Protein AF-A0A4U7BGP9-F1 (afdb_monomer)

Secondary structure (DSSP, 8-state):
--------GGGGSHHHHHHHHHHHHHHHHHHHHHHH-S-HHHHHHHHHHHHHHHHHHHHHHHTTT--

Foldseek 3Di:
DDDQDADACLCVDPVSVVVVVVLVVLLVVLVCCLPDPPDPVSNVVSVVVNVVSVVVSVVRRVNVVDD

Radius of gyration: 13.4 Å; Cα contacts (8 Å, |Δi|>4): 44; chains: 1; bounding box: 41×20×34 Å

pLDDT: mean 86.93, std 14.62, range [42.62, 98.06]

Solvent-accessible surface area (backbone atoms only — not comparable to full-atom values): 3852 Å² total; per-residue (Å²): 130,91,79,87,83,82,65,38,76,46,65,79,37,79,64,35,40,51,50,54,49,48,52,54,52,52,43,52,51,24,52,50,38,45,73,68,52,87,51,62,70,58,19,51,54,21,48,55,50,40,56,54,49,52,51,53,54,47,54,50,37,48,68,67,70,67,124

Sequence (67 aa):
MLNIEIKSDLMNTKGGKKLINFIKERYKECFYIAKNDKDESKRLKALDTMAFLDILILEIKDENNGK

Organism: NCBI:txid2510189

Nearest PDB structures (foldseek):
  5n5e-assembly1_e  TM=5.633E-01  e=8.433E+00  Pyrococcus furiosus COM1
  7y6c-assembly2_D  TM=4.732E-01  e=4.789E+00  Edwardsiella pisci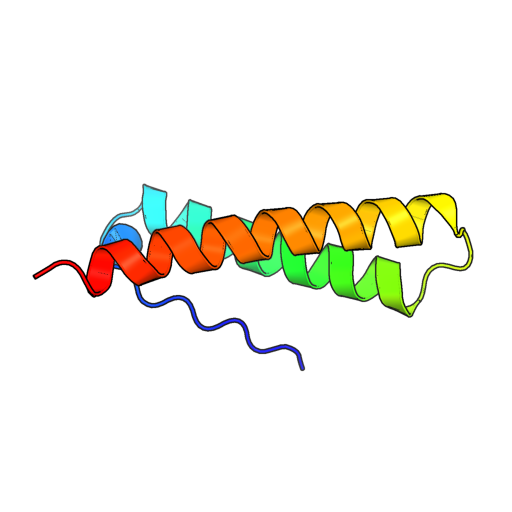cida

Structure (mmCIF, N/CA/C/O backbone):
data_AF-A0A4U7BGP9-F1
#
_entry.id   AF-A0A4U7BGP9-F1
#
loop_
_atom_site.group_PDB
_atom_site.id
_atom_site.type_symbol
_atom_site.label_atom_id
_atom_site.label_alt_id
_atom_site.label_comp_id
_atom_site.label_asym_id
_atom_site.label_entity_id
_atom_site.label_seq_id
_atom_site.pdbx_PDB_ins_code
_atom_site.Cartn_x
_atom_site.Cartn_y
_atom_site.Cartn_z
_atom_site.occupancy
_atom_site.B_iso_or_equiv
_atom_site.auth_seq_id
_atom_site.auth_comp_id
_atom_site.auth_asym_id
_atom_site.auth_atom_id
_atom_site.pdbx_PDB_model_num
ATOM 1 N N . MET A 1 1 ? 3.535 16.061 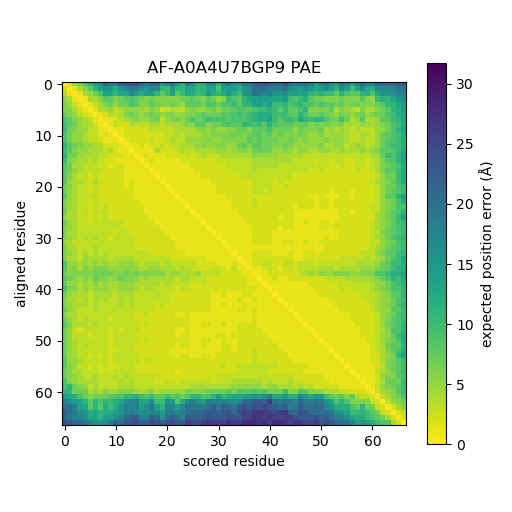-1.849 1.00 49.25 1 MET A N 1
ATOM 2 C CA . MET A 1 1 ? 3.674 14.887 -0.960 1.00 49.25 1 MET A CA 1
ATOM 3 C C . MET A 1 1 ? 2.359 14.127 -1.037 1.00 49.25 1 MET A C 1
ATOM 5 O O . MET A 1 1 ? 1.327 14.770 -0.908 1.00 49.25 1 MET A O 1
ATOM 9 N N . LEU A 1 2 ? 2.374 12.837 -1.380 1.00 56.12 2 LEU A N 1
ATOM 10 C CA . LEU A 1 2 ? 1.147 12.058 -1.589 1.00 56.12 2 LEU A CA 1
ATOM 11 C C . LEU A 1 2 ? 0.493 11.821 -0.219 1.00 56.12 2 LEU A C 1
ATOM 13 O O . LEU A 1 2 ? 1.115 11.219 0.656 1.00 56.12 2 LEU A O 1
ATOM 17 N N . ASN A 1 3 ? -0.691 12.395 0.002 1.00 59.19 3 ASN A N 1
ATOM 18 C CA . ASN A 1 3 ? -1.336 12.402 1.312 1.00 59.19 3 ASN A CA 1
ATOM 19 C C . ASN A 1 3 ? -2.482 11.387 1.320 1.00 59.19 3 ASN A C 1
ATOM 21 O O . ASN A 1 3 ? -3.572 11.661 0.826 1.00 59.19 3 ASN A O 1
ATOM 25 N N . ILE A 1 4 ? -2.210 10.189 1.838 1.00 72.44 4 ILE A N 1
ATOM 26 C CA . ILE A 1 4 ? -3.197 9.111 1.932 1.00 72.44 4 ILE A CA 1
ATOM 27 C C . ILE A 1 4 ? -3.953 9.281 3.245 1.00 72.44 4 ILE A C 1
ATOM 29 O O . ILE A 1 4 ? -3.448 8.959 4.326 1.00 72.44 4 ILE A O 1
ATOM 33 N N . GLU A 1 5 ? -5.166 9.811 3.159 1.00 73.94 5 GLU A N 1
ATOM 34 C CA . GLU A 1 5 ? -6.064 9.927 4.301 1.00 73.94 5 GLU A CA 1
ATOM 35 C C . GLU A 1 5 ? -6.939 8.668 4.385 1.00 73.94 5 GLU A C 1
ATOM 37 O O . GLU A 1 5 ? -7.682 8.365 3.452 1.00 73.94 5 GLU A O 1
ATOM 42 N N . ILE A 1 6 ? -6.826 7.922 5.490 1.00 78.00 6 ILE A N 1
ATOM 43 C CA . ILE A 1 6 ? -7.646 6.743 5.809 1.00 78.00 6 ILE A CA 1
ATOM 44 C C . ILE A 1 6 ? -8.385 7.066 7.107 1.00 78.00 6 ILE A C 1
ATOM 46 O O . ILE A 1 6 ? -7.747 7.208 8.153 1.00 78.00 6 ILE A O 1
ATOM 50 N N . LYS A 1 7 ? -9.707 7.231 7.018 1.00 76.69 7 LYS A N 1
ATOM 51 C CA . LYS A 1 7 ? -10.611 7.410 8.160 1.00 76.69 7 LYS A CA 1
ATOM 52 C C . LYS A 1 7 ? -11.358 6.095 8.332 1.00 76.69 7 LYS A C 1
ATOM 54 O O . LYS A 1 7 ? -12.071 5.705 7.420 1.00 76.69 7 LYS A O 1
ATOM 59 N N . SER A 1 8 ? -11.120 5.414 9.446 1.00 80.62 8 SER A N 1
ATOM 60 C CA . SER A 1 8 ? -11.701 4.107 9.761 1.00 80.62 8 SER A CA 1
ATOM 61 C C . SER A 1 8 ? -11.715 3.918 11.272 1.00 80.62 8 SER A C 1
ATOM 63 O O . SER A 1 8 ? -10.771 4.353 11.944 1.00 80.62 8 SER A O 1
ATOM 65 N N . ASP A 1 9 ? -12.727 3.235 11.801 1.00 82.12 9 ASP A N 1
ATOM 66 C CA . ASP A 1 9 ? -12.778 2.822 13.208 1.00 82.12 9 ASP A CA 1
ATOM 67 C C . ASP A 1 9 ? -11.609 1.915 13.614 1.00 82.12 9 ASP A C 1
ATOM 69 O O . ASP A 1 9 ? -11.238 1.853 14.790 1.00 82.12 9 ASP A O 1
ATOM 73 N N . LEU A 1 10 ? -10.913 1.306 12.647 1.00 84.62 10 LEU A N 1
ATOM 74 C CA . LEU A 1 10 ? -9.640 0.619 12.875 1.00 84.62 10 LEU A CA 1
ATOM 75 C C . LEU A 1 10 ? -8.592 1.531 13.529 1.00 84.62 10 LEU A C 1
ATOM 77 O O . LEU A 1 10 ? -7.763 1.052 14.310 1.00 84.62 10 LEU A O 1
ATOM 81 N N . MET A 1 11 ? -8.655 2.847 13.294 1.00 84.06 11 MET A N 1
ATOM 82 C CA . MET A 1 11 ? -7.799 3.827 13.969 1.00 84.06 11 MET A CA 1
ATOM 83 C C . MET A 1 11 ? -8.033 3.892 15.480 1.00 84.06 11 MET A C 1
ATOM 85 O O . MET A 1 11 ? -7.182 4.430 16.183 1.00 84.06 11 MET A O 1
ATOM 89 N N . ASN A 1 12 ? -9.116 3.325 16.009 1.00 88.00 12 ASN A N 1
ATOM 90 C CA . ASN A 1 12 ? -9.382 3.274 17.447 1.00 88.00 12 ASN A CA 1
ATOM 91 C C . ASN A 1 12 ? -8.690 2.086 18.134 1.00 88.00 12 ASN A C 1
ATOM 93 O O . ASN A 1 12 ? -8.545 2.075 19.355 1.00 88.00 12 ASN A O 1
ATOM 97 N N . THR A 1 13 ? -8.173 1.115 17.372 1.00 91.00 13 THR A N 1
ATOM 98 C CA . THR A 1 13 ? -7.493 -0.067 17.921 1.00 91.00 13 THR A CA 1
ATOM 99 C C . THR A 1 13 ? -5.975 -0.000 17.729 1.00 91.00 13 THR A C 1
ATOM 101 O O . THR A 1 13 ? -5.458 0.564 16.763 1.00 91.00 13 THR A O 1
ATOM 104 N N . LYS A 1 14 ? -5.207 -0.617 18.640 1.00 92.56 14 LYS A N 1
ATOM 105 C CA . LYS A 1 14 ? -3.736 -0.700 18.518 1.00 92.56 14 LYS A CA 1
ATOM 106 C C . LYS A 1 14 ? -3.307 -1.457 17.253 1.00 92.56 14 LYS A C 1
ATOM 108 O O . LYS A 1 14 ? -2.313 -1.084 16.634 1.00 92.56 14 LYS A O 1
ATOM 113 N N . GLY A 1 15 ? -4.035 -2.517 16.895 1.00 92.19 15 GLY A N 1
ATOM 114 C CA . GLY A 1 15 ? -3.782 -3.318 15.694 1.00 92.19 15 GLY A CA 1
ATOM 115 C C . GLY A 1 15 ? -4.098 -2.552 14.411 1.00 92.19 15 GLY A C 1
ATOM 116 O O . GLY A 1 15 ? -3.240 -2.456 13.536 1.00 92.19 15 GLY A O 1
ATOM 117 N N . GLY A 1 16 ? -5.270 -1.920 14.337 1.00 91.19 16 GLY A N 1
ATOM 118 C CA . GLY A 1 16 ? -5.686 -1.149 13.167 1.00 91.19 16 GLY A CA 1
ATOM 119 C C . GLY A 1 16 ? -4.798 0.069 12.897 1.00 91.19 16 GLY A C 1
ATOM 120 O O . GLY A 1 16 ? -4.401 0.287 11.756 1.00 91.19 16 GLY A O 1
ATOM 121 N N . LYS A 1 17 ? -4.335 0.781 13.938 1.00 92.25 17 LYS A N 1
ATOM 122 C CA . LYS A 1 17 ? -3.302 1.829 13.786 1.00 92.25 17 LYS A CA 1
ATOM 123 C C . LYS A 1 17 ? -2.018 1.302 13.133 1.00 92.25 17 LYS A C 1
ATOM 125 O O . LYS A 1 17 ? -1.448 1.971 12.273 1.00 92.25 17 LYS A O 1
ATOM 130 N N . LYS A 1 18 ? -1.547 0.112 13.533 1.00 94.75 18 LYS A N 1
ATOM 131 C CA . LYS A 1 18 ? -0.352 -0.511 12.934 1.00 94.75 18 LYS A CA 1
ATOM 132 C C . LYS A 1 18 ? -0.584 -0.875 11.471 1.00 94.75 18 LYS A C 1
ATOM 134 O O . LYS A 1 18 ? 0.292 -0.608 10.656 1.00 94.75 18 LYS A O 1
ATOM 139 N N . LEU A 1 19 ? -1.748 -1.437 11.149 1.00 92.06 19 LEU A N 1
ATOM 140 C CA . LEU A 1 19 ? -2.124 -1.776 9.778 1.00 92.06 19 LEU A CA 1
ATOM 141 C C . LEU A 1 19 ? -2.174 -0.528 8.887 1.00 92.06 19 LEU A C 1
ATOM 143 O O . LEU A 1 19 ? -1.545 -0.495 7.835 1.00 92.06 19 LEU A O 1
ATOM 147 N N . ILE A 1 20 ? -2.849 0.531 9.336 1.00 91.56 20 ILE A N 1
ATOM 148 C CA . ILE A 1 20 ? -2.963 1.785 8.583 1.00 91.56 20 ILE A CA 1
ATOM 149 C C . ILE A 1 20 ? -1.593 2.437 8.376 1.00 91.56 20 ILE A C 1
ATOM 151 O O . ILE A 1 20 ? -1.297 2.913 7.279 1.00 91.56 20 ILE A O 1
ATOM 155 N N . ASN A 1 21 ? -0.728 2.428 9.392 1.00 92.75 21 ASN A N 1
ATOM 156 C CA . ASN A 1 21 ? 0.643 2.913 9.238 1.00 92.75 21 ASN A CA 1
ATOM 157 C C . ASN A 1 21 ? 1.438 2.066 8.239 1.00 92.75 21 ASN A C 1
ATOM 159 O O . ASN A 1 21 ? 2.130 2.628 7.396 1.00 92.75 21 ASN A O 1
ATOM 163 N N . PHE A 1 22 ? 1.307 0.739 8.292 1.00 94.44 22 PHE A N 1
ATOM 164 C CA . PHE A 1 22 ? 1.950 -0.157 7.333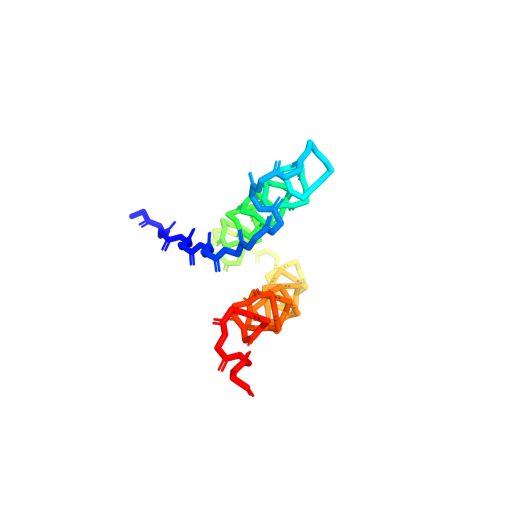 1.00 94.44 22 PHE A CA 1
ATOM 165 C C . PHE A 1 22 ? 1.517 0.146 5.893 1.00 94.44 22 PHE A C 1
ATOM 167 O O . PHE A 1 22 ? 2.374 0.310 5.028 1.00 94.44 22 PHE A O 1
ATOM 174 N N . ILE A 1 23 ? 0.211 0.297 5.649 1.00 94.06 23 ILE A N 1
ATOM 175 C CA . ILE A 1 23 ? -0.336 0.639 4.327 1.00 94.06 23 ILE A CA 1
ATOM 176 C C . ILE A 1 23 ? 0.248 1.967 3.835 1.00 94.06 23 ILE A C 1
ATOM 178 O O . ILE A 1 23 ? 0.749 2.040 2.716 1.00 94.06 23 ILE A O 1
ATOM 182 N N . LYS A 1 24 ? 0.239 3.010 4.677 1.00 92.75 24 LYS A N 1
ATOM 183 C CA . LYS A 1 24 ? 0.766 4.336 4.317 1.00 92.75 24 LYS A CA 1
ATOM 184 C C . LYS A 1 24 ? 2.248 4.301 3.962 1.00 92.75 24 LYS A C 1
ATOM 186 O O . LYS A 1 24 ? 2.643 4.905 2.967 1.00 92.75 24 LYS A O 1
ATOM 191 N N . GLU A 1 25 ? 3.066 3.630 4.766 1.00 94.94 25 GLU A N 1
ATOM 192 C CA . GLU A 1 25 ? 4.506 3.539 4.513 1.00 94.94 25 GLU A CA 1
ATOM 193 C C . GLU A 1 25 ? 4.800 2.717 3.257 1.00 94.94 25 GLU A C 1
ATOM 195 O O . GLU A 1 25 ? 5.552 3.173 2.394 1.00 94.94 25 GLU A O 1
ATOM 200 N N . ARG A 1 26 ? 4.133 1.570 3.081 1.00 96.50 26 ARG A N 1
ATOM 201 C CA . ARG A 1 26 ? 4.321 0.737 1.890 1.00 96.50 26 ARG A CA 1
ATOM 202 C C . ARG A 1 26 ? 3.867 1.446 0.615 1.00 96.50 26 ARG A C 1
ATOM 204 O O . ARG A 1 26 ? 4.550 1.363 -0.399 1.00 96.50 26 ARG A O 1
ATOM 211 N N . TYR A 1 27 ? 2.772 2.199 0.661 1.00 95.75 27 TYR A N 1
ATOM 212 C CA . TYR A 1 27 ? 2.321 2.966 -0.499 1.00 95.75 27 TYR A CA 1
ATOM 213 C C . TYR A 1 27 ? 3.329 4.050 -0.897 1.00 95.75 27 TYR A C 1
ATOM 215 O 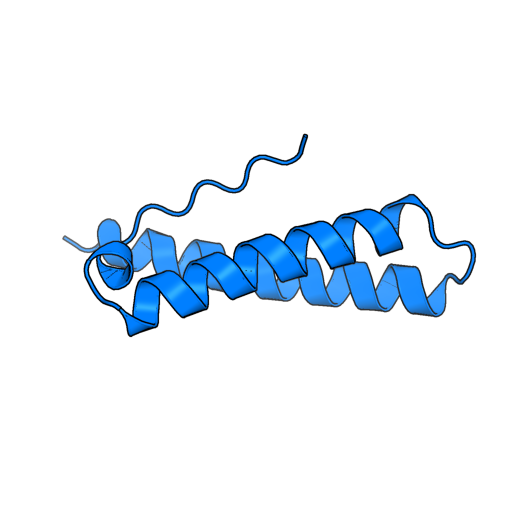O . TYR A 1 27 ? 3.627 4.216 -2.078 1.00 95.75 27 TYR A O 1
ATOM 223 N N . LYS A 1 28 ? 3.894 4.781 0.077 1.00 95.12 28 LYS A N 1
ATOM 224 C CA . LYS A 1 28 ? 4.945 5.780 -0.188 1.00 95.12 28 LYS A CA 1
ATOM 225 C C . LYS A 1 28 ? 6.190 5.139 -0.800 1.00 95.12 28 LYS A C 1
ATOM 227 O O . LYS A 1 28 ? 6.757 5.706 -1.731 1.00 95.12 28 LYS A O 1
ATOM 232 N N . GLU A 1 29 ? 6.600 3.981 -0.285 1.00 96.19 29 GLU A N 1
ATOM 233 C CA . GLU A 1 29 ? 7.722 3.199 -0.810 1.00 96.19 29 GLU A CA 1
ATOM 234 C C . GLU A 1 29 ? 7.477 2.810 -2.274 1.00 96.19 29 GLU A C 1
ATOM 236 O O . GLU A 1 29 ? 8.292 3.124 -3.143 1.00 96.19 29 GLU A O 1
ATOM 241 N N . CYS A 1 30 ? 6.317 2.220 -2.575 1.00 97.12 30 CYS A N 1
ATOM 242 C CA . CYS A 1 30 ? 5.959 1.847 -3.938 1.00 97.12 30 CYS A CA 1
ATOM 243 C C . CYS A 1 30 ? 5.863 3.068 -4.864 1.00 97.12 30 CYS A C 1
ATOM 245 O O . CYS A 1 30 ? 6.398 3.026 -5.968 1.00 97.12 30 CYS A O 1
ATOM 247 N N . PHE A 1 31 ? 5.286 4.185 -4.410 1.00 96.00 31 PHE A N 1
ATOM 248 C CA . PHE A 1 31 ? 5.246 5.425 -5.190 1.00 96.00 31 PHE A CA 1
ATOM 249 C C . PHE A 1 31 ? 6.651 5.935 -5.523 1.00 96.00 31 PHE A C 1
ATOM 251 O O . PHE A 1 31 ? 6.919 6.360 -6.650 1.00 96.00 31 PHE A O 1
ATOM 258 N N . TYR A 1 32 ? 7.567 5.886 -4.554 1.00 96.44 32 TYR A N 1
ATOM 259 C CA . TYR A 1 32 ? 8.952 6.282 -4.773 1.00 96.44 32 TYR A CA 1
ATOM 260 C C . TYR A 1 32 ? 9.642 5.379 -5.805 1.00 96.44 32 TYR A C 1
ATOM 262 O O . TYR A 1 32 ? 10.292 5.902 -6.712 1.00 96.44 32 TYR A O 1
ATOM 270 N N . ILE A 1 33 ? 9.466 4.057 -5.715 1.00 97.25 33 ILE A N 1
ATOM 271 C CA . ILE A 1 33 ? 10.028 3.093 -6.676 1.00 97.25 33 ILE A CA 1
ATOM 272 C C . ILE A 1 33 ? 9.434 3.319 -8.069 1.00 97.25 33 ILE A C 1
ATOM 274 O O . ILE A 1 33 ? 10.177 3.502 -9.030 1.00 97.25 33 ILE A O 1
ATOM 278 N N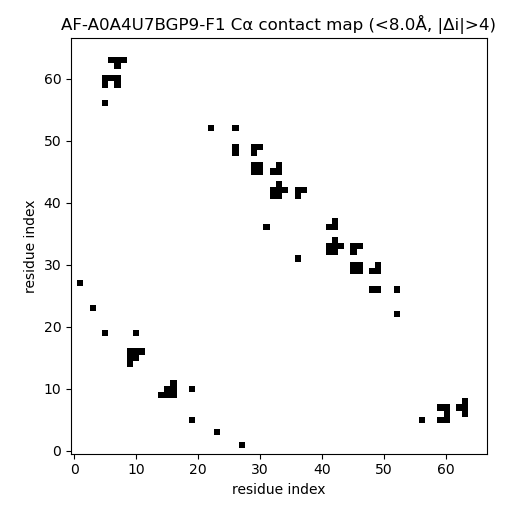 . ALA A 1 34 ? 8.106 3.385 -8.178 1.00 96.50 34 ALA A N 1
ATOM 279 C CA . ALA A 1 34 ? 7.401 3.578 -9.442 1.00 96.50 34 ALA A CA 1
ATOM 280 C C . ALA A 1 34 ? 7.829 4.866 -10.162 1.00 96.50 34 ALA A C 1
ATOM 282 O O . ALA A 1 34 ? 7.916 4.888 -11.387 1.00 96.50 34 ALA A O 1
ATOM 283 N N . LYS A 1 35 ? 8.129 5.932 -9.409 1.00 95.38 35 LYS A N 1
ATOM 284 C CA . LYS A 1 35 ? 8.532 7.225 -9.970 1.00 95.38 35 LYS A CA 1
ATOM 285 C C . LYS A 1 35 ? 10.017 7.311 -10.334 1.00 95.38 35 LYS A C 1
ATOM 287 O O . LYS A 1 35 ? 10.350 8.017 -11.282 1.00 95.38 35 LYS A O 1
ATOM 292 N N . ASN A 1 36 ? 10.902 6.676 -9.564 1.00 95.00 36 ASN A N 1
ATOM 293 C CA . ASN A 1 36 ? 12.340 6.971 -9.620 1.00 95.00 36 ASN A CA 1
ATOM 294 C C . ASN A 1 36 ? 13.224 5.785 -10.034 1.00 95.00 36 ASN A C 1
ATOM 296 O O . ASN A 1 36 ? 14.376 6.011 -10.408 1.00 95.00 36 ASN A O 1
ATOM 300 N N . ASP A 1 37 ? 12.740 4.540 -9.965 1.00 96.12 37 ASP A N 1
ATOM 301 C CA . ASP A 1 37 ? 13.552 3.374 -10.326 1.00 96.12 37 ASP A CA 1
ATOM 302 C C . ASP A 1 37 ? 13.708 3.261 -11.854 1.00 96.12 37 ASP A C 1
ATOM 304 O O . ASP A 1 37 ? 12.771 3.487 -12.624 1.00 96.12 37 ASP A O 1
ATOM 308 N N . LYS A 1 38 ? 14.911 2.913 -12.316 1.00 95.06 38 LYS A N 1
ATOM 309 C CA . LYS A 1 38 ? 15.214 2.740 -13.744 1.00 95.06 38 LYS A CA 1
ATOM 310 C C . LYS A 1 38 ? 14.801 1.359 -14.255 1.00 95.06 38 LYS A C 1
ATOM 312 O O . LYS A 1 38 ? 14.539 1.226 -15.450 1.00 95.06 38 LYS A O 1
ATOM 317 N N . ASP A 1 39 ? 14.680 0.375 -13.369 1.00 97.12 39 ASP A N 1
ATOM 318 C CA . ASP A 1 39 ? 14.229 -0.977 -13.686 1.00 97.12 39 ASP A CA 1
ATOM 319 C C . ASP A 1 39 ? 12.704 -1.012 -13.876 1.00 97.12 39 ASP A C 1
ATOM 321 O O . ASP A 1 39 ? 11.924 -0.813 -12.941 1.00 97.12 39 ASP A O 1
ATOM 325 N N . GLU A 1 40 ? 12.275 -1.278 -15.110 1.00 96.56 40 GLU A N 1
ATOM 326 C CA . GLU A 1 40 ? 10.863 -1.375 -15.475 1.00 96.56 40 GLU A CA 1
ATOM 327 C C . GLU A 1 40 ? 10.121 -2.464 -14.699 1.00 96.56 40 GLU A C 1
ATOM 329 O O . GLU A 1 40 ? 9.002 -2.227 -14.249 1.00 96.56 40 GLU A O 1
ATOM 334 N N . SER A 1 41 ? 10.749 -3.618 -14.459 1.00 97.25 41 SER A N 1
ATOM 335 C CA . SER A 1 41 ? 10.121 -4.716 -13.720 1.00 97.25 41 SER A CA 1
ATOM 336 C C . SER A 1 41 ? 9.786 -4.298 -12.291 1.00 97.25 41 SER A C 1
ATOM 338 O O . SER A 1 41 ? 8.707 -4.603 -11.778 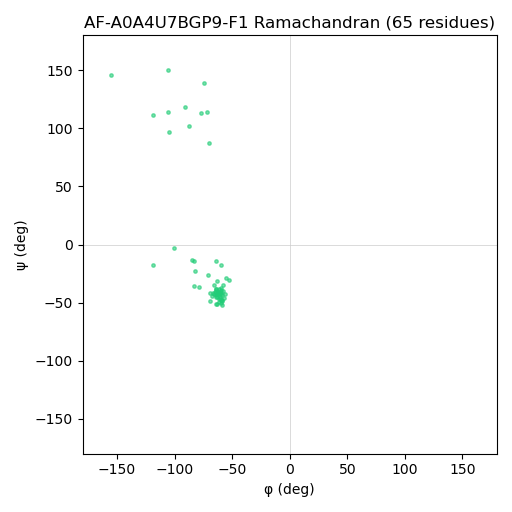1.00 97.25 41 SER A O 1
ATOM 340 N N . LYS A 1 42 ? 10.690 -3.552 -11.645 1.00 97.19 42 LYS A N 1
ATOM 341 C CA . LYS A 1 42 ? 10.456 -3.021 -10.296 1.00 97.19 42 LYS A CA 1
ATOM 342 C C . LYS A 1 42 ? 9.384 -1.944 -10.285 1.00 97.19 42 LYS A C 1
ATOM 344 O O . LYS A 1 42 ? 8.540 -1.963 -9.391 1.00 97.19 42 LYS A O 1
ATOM 349 N N . ARG A 1 43 ? 9.381 -1.044 -11.274 1.00 98.06 43 ARG A N 1
ATOM 350 C CA . ARG A 1 43 ? 8.323 -0.032 -11.404 1.00 98.06 43 ARG A CA 1
ATOM 351 C C . ARG A 1 43 ? 6.951 -0.680 -11.564 1.00 98.06 43 ARG A C 1
ATOM 353 O O . ARG A 1 43 ? 6.038 -0.307 -10.839 1.00 98.06 43 ARG A O 1
ATOM 360 N N . LEU A 1 44 ? 6.819 -1.665 -12.455 1.00 97.75 44 LEU A N 1
ATOM 361 C CA . LEU A 1 44 ? 5.554 -2.368 -12.691 1.00 97.75 44 LEU A CA 1
ATOM 362 C C . LEU A 1 44 ? 5.065 -3.081 -11.427 1.00 97.75 44 LEU A C 1
ATOM 364 O O . LEU A 1 44 ? 3.935 -2.864 -11.007 1.00 97.75 44 LEU A O 1
ATOM 368 N N . LYS A 1 45 ? 5.940 -3.816 -10.732 1.00 97.88 45 LYS A N 1
ATOM 369 C CA . LYS A 1 45 ? 5.587 -4.451 -9.449 1.00 97.88 45 LYS A CA 1
ATOM 370 C C . LYS A 1 45 ? 5.158 -3.443 -8.381 1.00 97.88 45 LYS A C 1
ATOM 372 O O . LYS A 1 45 ? 4.266 -3.730 -7.581 1.00 97.88 45 LYS A O 1
ATOM 377 N N . ALA A 1 46 ? 5.800 -2.276 -8.336 1.00 97.88 46 ALA A N 1
ATOM 378 C CA . ALA A 1 46 ? 5.427 -1.212 -7.414 1.00 97.88 46 ALA A CA 1
ATOM 379 C C . ALA A 1 46 ? 4.042 -0.636 -7.748 1.00 97.88 46 ALA A C 1
ATOM 381 O O . ALA A 1 46 ? 3.247 -0.437 -6.834 1.00 97.88 46 ALA A O 1
ATOM 382 N N . LEU A 1 47 ? 3.733 -0.437 -9.032 1.00 97.31 47 LEU A N 1
ATOM 383 C CA . LEU A 1 47 ? 2.412 0.000 -9.491 1.00 97.31 47 LEU A CA 1
ATOM 384 C C . LEU A 1 47 ? 1.322 -1.035 -9.180 1.00 97.31 47 LEU A C 1
ATOM 386 O O . LEU A 1 47 ? 0.294 -0.664 -8.621 1.00 97.31 47 LEU A O 1
ATOM 390 N N . ASP A 1 48 ? 1.571 -2.3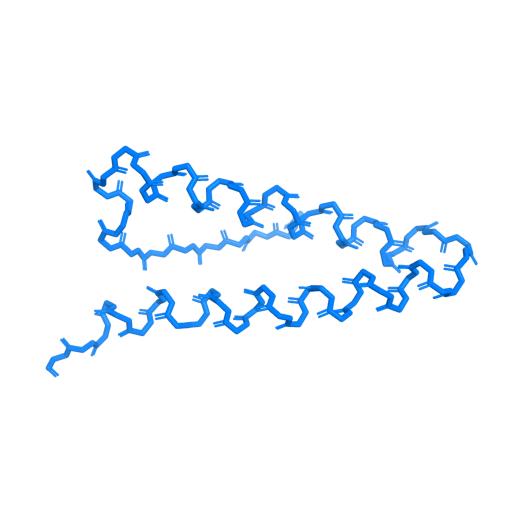21 -9.441 1.00 97.94 48 ASP A N 1
ATOM 391 C CA . ASP A 1 48 ? 0.636 -3.405 -9.104 1.00 97.94 48 ASP A CA 1
ATOM 392 C C . ASP A 1 48 ? 0.350 -3.442 -7.598 1.00 97.94 48 ASP A C 1
ATOM 394 O O . ASP A 1 48 ? -0.796 -3.553 -7.156 1.00 97.94 48 ASP A O 1
ATOM 398 N N . THR A 1 49 ? 1.400 -3.290 -6.786 1.00 97.31 49 THR A N 1
ATOM 399 C CA . THR A 1 49 ? 1.263 -3.241 -5.327 1.00 97.31 49 THR A CA 1
ATOM 400 C C . THR A 1 49 ? 0.466 -2.013 -4.889 1.00 97.31 49 THR A C 1
ATOM 402 O O . THR A 1 49 ? -0.379 -2.128 -4.005 1.00 97.31 49 THR A O 1
ATOM 405 N N . MET A 1 50 ? 0.691 -0.843 -5.497 1.00 96.44 50 MET A N 1
ATOM 406 C CA . MET A 1 50 ? -0.098 0.360 -5.206 1.00 96.44 50 MET A CA 1
ATOM 407 C C . MET A 1 50 ? -1.575 0.155 -5.528 1.00 96.44 50 MET A C 1
ATOM 409 O O . MET A 1 50 ? -2.402 0.465 -4.679 1.00 96.44 50 MET A O 1
ATOM 413 N N . ALA A 1 51 ? -1.900 -0.432 -6.684 1.00 96.19 51 ALA A N 1
ATOM 414 C CA . ALA A 1 51 ? -3.281 -0.717 -7.067 1.00 96.19 51 ALA A CA 1
ATOM 415 C C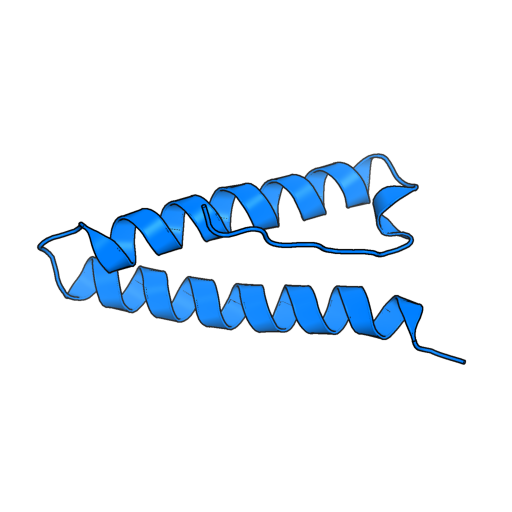 . ALA A 1 51 ? -3.975 -1.652 -6.061 1.00 96.19 51 ALA A C 1
ATOM 417 O O . ALA A 1 51 ? -5.118 -1.420 -5.674 1.00 96.19 51 ALA A O 1
ATOM 418 N N . PHE A 1 52 ? -3.268 -2.674 -5.568 1.00 96.38 52 PHE A N 1
ATOM 419 C CA . PHE A 1 52 ? -3.784 -3.531 -4.499 1.00 96.38 52 PHE A CA 1
ATOM 420 C C . PHE A 1 52 ? -4.013 -2.764 -3.185 1.00 96.38 52 PHE A C 1
ATOM 422 O O . PHE A 1 52 ? -5.039 -2.939 -2.527 1.00 96.38 52 PHE A O 1
ATOM 429 N N . LEU A 1 53 ? -3.079 -1.892 -2.796 1.00 95.19 53 LEU A N 1
ATOM 430 C CA . LEU A 1 53 ? -3.239 -1.061 -1.602 1.00 95.19 53 LEU A CA 1
ATOM 431 C C . LEU A 1 53 ? -4.387 -0.055 -1.750 1.00 95.19 53 LEU A C 1
ATOM 433 O O . LEU A 1 53 ? -5.064 0.208 -0.762 1.00 95.19 53 LEU A O 1
ATOM 437 N N . ASP A 1 54 ? -4.630 0.478 -2.950 1.00 92.69 54 ASP A N 1
ATOM 438 C CA . ASP A 1 54 ? -5.770 1.357 -3.229 1.00 92.69 54 ASP A CA 1
ATOM 439 C C . ASP A 1 54 ? -7.100 0.634 -2.973 1.00 92.69 54 ASP A C 1
ATOM 441 O O . ASP A 1 54 ? -7.975 1.201 -2.320 1.00 92.69 54 ASP A O 1
ATOM 445 N N . ILE A 1 55 ? -7.221 -0.637 -3.378 1.00 93.31 55 ILE A N 1
ATOM 446 C CA . ILE A 1 55 ? -8.388 -1.475 -3.054 1.00 93.31 55 ILE A CA 1
ATOM 447 C C . ILE A 1 55 ? -8.538 -1.615 -1.537 1.00 93.31 55 ILE A C 1
ATOM 449 O O . ILE A 1 55 ? -9.600 -1.320 -1.001 1.00 93.31 55 ILE A O 1
ATOM 453 N N . LEU A 1 56 ? -7.473 -1.983 -0.816 1.00 91.00 56 LEU A N 1
ATOM 454 C CA . LEU A 1 56 ? -7.537 -2.095 0.648 1.00 91.00 56 LEU A CA 1
ATOM 455 C C . LEU A 1 56 ? -7.951 -0.781 1.319 1.00 91.00 56 LEU A C 1
ATOM 457 O O . LEU A 1 56 ? -8.703 -0.786 2.289 1.00 91.00 56 LEU A O 1
ATOM 461 N N . ILE A 1 57 ? -7.448 0.351 0.825 1.00 90.25 57 ILE A N 1
ATOM 462 C CA . ILE A 1 57 ? -7.798 1.673 1.343 1.00 90.25 57 ILE A CA 1
ATOM 463 C C . ILE A 1 57 ? -9.281 1.972 1.116 1.00 90.25 57 ILE A C 1
ATOM 465 O O . ILE A 1 57 ? -9.897 2.570 1.997 1.00 90.25 57 ILE A O 1
ATOM 469 N N . LEU A 1 58 ? -9.833 1.600 -0.042 1.00 87.94 58 LEU A N 1
ATOM 470 C CA . LEU A 1 58 ? -11.256 1.754 -0.347 1.00 87.94 58 LEU A CA 1
ATOM 471 C C . LEU A 1 58 ? -12.111 0.893 0.584 1.00 87.94 58 LEU A C 1
ATOM 473 O O . LEU A 1 58 ? -12.960 1.443 1.275 1.00 87.94 58 LEU A O 1
ATOM 477 N N . GLU A 1 59 ? -11.806 -0.398 0.707 1.00 87.50 59 GLU A N 1
ATOM 478 C CA . GLU A 1 59 ? -12.541 -1.323 1.583 1.00 87.50 59 GLU A CA 1
ATOM 479 C C . GLU A 1 59 ? -12.551 -0.843 3.046 1.00 87.50 59 GLU A C 1
ATOM 481 O O . GLU A 1 59 ? -13.597 -0.754 3.683 1.00 87.50 59 GLU A O 1
ATOM 486 N N . ILE A 1 60 ? -11.392 -0.420 3.567 1.00 86.50 60 ILE A N 1
ATOM 487 C CA . ILE A 1 60 ? -11.269 0.118 4.934 1.00 86.50 60 ILE A CA 1
ATOM 488 C C . ILE A 1 60 ? -12.087 1.409 5.124 1.00 86.50 60 ILE A C 1
ATOM 490 O O . ILE A 1 60 ? -12.519 1.713 6.239 1.00 86.50 60 ILE A O 1
ATOM 494 N N . LYS A 1 61 ? -12.252 2.216 4.069 1.00 79.75 61 LYS A N 1
ATOM 495 C CA . LYS A 1 61 ? -13.054 3.448 4.112 1.00 79.75 61 LYS A CA 1
ATOM 496 C C . LYS A 1 61 ? -14.547 3.160 4.013 1.00 79.75 61 LYS A C 1
ATOM 498 O O . LYS A 1 61 ? -15.319 3.861 4.663 1.00 79.75 61 LYS A O 1
ATOM 503 N N . ASP A 1 62 ? -14.948 2.170 3.226 1.00 68.25 62 ASP A N 1
ATOM 504 C CA . ASP A 1 62 ? -16.354 1.822 3.035 1.00 68.25 62 ASP A CA 1
ATOM 505 C C . ASP A 1 62 ? -16.969 1.175 4.284 1.00 68.25 62 ASP A C 1
ATOM 507 O O . ASP A 1 62 ? -18.149 1.407 4.551 1.00 68.25 62 ASP A O 1
ATOM 511 N N . GLU A 1 63 ? -16.172 0.524 5.145 1.00 58.03 63 GLU A N 1
ATOM 512 C CA . GLU A 1 63 ? -16.607 0.123 6.499 1.00 58.03 63 GLU A CA 1
ATOM 513 C C . GLU A 1 63 ? -17.183 1.299 7.318 1.00 58.03 63 GLU A C 1
ATOM 515 O O . GLU A 1 63 ? -18.100 1.105 8.111 1.00 58.03 63 GLU A O 1
ATOM 520 N N . ASN A 1 64 ? -16.712 2.534 7.097 1.00 51.41 64 ASN A N 1
ATOM 521 C CA . ASN A 1 64 ? -17.236 3.726 7.776 1.00 51.41 64 ASN A CA 1
ATOM 522 C C . ASN A 1 64 ? -18.509 4.307 7.127 1.00 51.41 64 ASN A C 1
ATOM 524 O O . ASN A 1 64 ? -19.162 5.157 7.734 1.00 51.41 64 ASN A O 1
ATOM 528 N N . ASN A 1 65 ? -18.851 3.896 5.901 1.00 49.62 65 ASN A N 1
ATOM 529 C CA . ASN A 1 65 ? -20.027 4.373 5.162 1.00 49.62 65 ASN A CA 1
ATOM 530 C C . A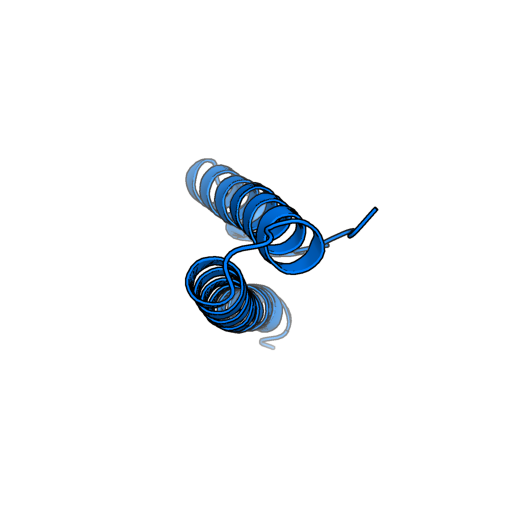SN A 1 65 ? -21.211 3.392 5.212 1.00 49.62 65 ASN A C 1
ATOM 532 O O . ASN A 1 65 ? -22.287 3.714 4.700 1.00 49.62 65 ASN A O 1
ATOM 536 N N . GLY A 1 66 ? -21.039 2.229 5.843 1.00 48.69 66 GLY A N 1
ATOM 537 C CA . GLY A 1 66 ? -22.111 1.278 6.122 1.00 48.69 66 GLY A CA 1
ATOM 538 C C . GLY A 1 66 ? -23.076 1.802 7.185 1.00 48.69 66 GLY A C 1
ATOM 539 O O . GLY A 1 66 ? -22.914 1.534 8.373 1.00 48.69 66 GLY A O 1
ATOM 540 N N . LYS A 1 67 ? -24.083 2.559 6.742 1.00 42.62 67 LYS A N 1
ATOM 541 C CA . LYS A 1 67 ? -25.411 2.524 7.368 1.00 42.62 67 LYS A CA 1
ATOM 542 C C . LYS A 1 67 ? -26.048 1.154 7.179 1.00 42.62 67 LYS A C 1
ATOM 544 O O . LYS A 1 67 ? -25.858 0.578 6.086 1.00 42.62 67 LYS A O 1
#

Mean predicted aligned error: 5.06 Å